Protein AF-A0A382FME5-F1 (afdb_monomer_lite)

Organism: NCBI:txid408172

Foldseek 3Di:
DWDWPDDDDAPFPPDPDPDQKTKGKDWGKTKDAPCDPVRNVGGQIKMKIKTKMKIKHDDVQKIKIKMKMKIKMFSDDVVVCVVDCVVVQPDWDDDDPDRITMGIDMWIKMWGDDPVDIDMDTDD

Structure (mmCIF, N/CA/C/O backbone):
data_AF-A0A382FME5-F1
#
_entry.id   AF-A0A382FME5-F1
#
loop_
_atom_site.group_PDB
_atom_site.id
_atom_site.type_symbol
_atom_site.label_atom_id
_atom_site.label_alt_id
_atom_site.label_comp_id
_atom_site.label_asym_id
_atom_site.label_entity_id
_atom_site.label_seq_id
_atom_site.pdbx_PDB_ins_code
_atom_site.Cartn_x
_atom_site.Cartn_y
_atom_site.Cartn_z
_atom_site.occupancy
_atom_site.B_iso_or_equiv
_atom_site.auth_seq_id
_atom_site.auth_comp_id
_atom_site.auth_asym_id
_atom_site.auth_atom_id
_atom_site.pdbx_PDB_model_num
ATOM 1 N N . MET A 1 1 ? 22.062 7.284 -3.266 1.00 33.41 1 MET A N 1
ATOM 2 C CA . MET A 1 1 ? 21.494 8.269 -2.316 1.00 33.41 1 MET A CA 1
ATOM 3 C C . MET A 1 1 ? 20.003 8.369 -2.601 1.00 33.41 1 MET A C 1
ATOM 5 O O . MET A 1 1 ? 19.661 8.563 -3.757 1.00 33.41 1 MET A O 1
ATOM 9 N N . LYS A 1 2 ? 19.131 8.146 -1.608 1.00 28.98 2 LYS A N 1
ATOM 10 C CA . LYS A 1 2 ? 17.671 8.273 -1.760 1.00 28.98 2 LYS A CA 1
ATOM 11 C C . LYS A 1 2 ? 17.279 9.726 -1.483 1.00 28.98 2 LYS A C 1
ATOM 13 O O . LYS A 1 2 ? 17.629 10.241 -0.425 1.00 28.98 2 LYS A O 1
ATOM 18 N N . TYR A 1 3 ? 16.577 10.366 -2.410 1.00 34.50 3 TYR A N 1
ATOM 19 C CA . TYR A 1 3 ? 15.964 11.675 -2.192 1.00 34.50 3 TYR A CA 1
ATOM 20 C C . TYR A 1 3 ? 14.454 11.472 -2.161 1.00 34.50 3 TYR A C 1
ATOM 22 O O . TYR A 1 3 ? 13.842 11.231 -3.194 1.00 34.50 3 TYR A O 1
ATOM 30 N N . THR A 1 4 ? 13.862 11.520 -0.971 1.00 34.97 4 THR A N 1
ATOM 31 C CA . THR A 1 4 ? 12.411 11.404 -0.803 1.00 34.97 4 THR A CA 1
ATOM 32 C C . THR A 1 4 ? 11.836 12.809 -0.679 1.00 34.97 4 THR A C 1
ATOM 34 O O . THR A 1 4 ? 11.965 13.445 0.366 1.00 34.97 4 THR A O 1
ATOM 37 N N . LEU A 1 5 ? 11.224 13.316 -1.750 1.00 36.62 5 LEU A N 1
ATOM 38 C CA . LEU A 1 5 ? 10.423 14.536 -1.689 1.00 36.62 5 LEU A CA 1
ATOM 39 C C . LEU A 1 5 ? 9.017 14.154 -1.210 1.00 36.62 5 LEU A C 1
ATOM 41 O O . LEU A 1 5 ? 8.202 13.663 -1.985 1.00 36.62 5 LEU A O 1
ATOM 45 N N . CYS A 1 6 ? 8.748 14.335 0.083 1.00 34.22 6 CYS A N 1
ATOM 46 C CA . CYS A 1 6 ? 7.451 14.022 0.681 1.00 34.22 6 CYS A CA 1
ATOM 47 C C . CYS A 1 6 ? 6.584 15.289 0.706 1.00 34.22 6 CYS A C 1
ATOM 49 O O . CYS A 1 6 ? 6.760 16.148 1.571 1.00 34.22 6 CYS A O 1
ATOM 51 N N . LEU A 1 7 ? 5.673 15.435 -0.260 1.00 34.97 7 LEU A N 1
ATOM 52 C CA . LEU A 1 7 ? 4.689 16.519 -0.273 1.00 34.97 7 LEU A CA 1
ATOM 53 C C . LEU A 1 7 ? 3.386 16.019 0.374 1.00 34.97 7 LEU A C 1
ATOM 55 O O . LEU A 1 7 ? 2.506 15.485 -0.297 1.00 34.97 7 LEU A O 1
ATOM 59 N N . LEU A 1 8 ? 3.269 16.162 1.696 1.00 38.66 8 LEU A N 1
ATOM 60 C CA . LEU A 1 8 ? 2.042 15.843 2.434 1.00 38.66 8 LEU A CA 1
ATOM 61 C C . LEU A 1 8 ? 1.031 16.981 2.253 1.00 38.66 8 LEU A C 1
ATOM 63 O O . LEU A 1 8 ? 0.979 17.912 3.052 1.00 38.66 8 LEU A O 1
ATOM 67 N N . THR A 1 9 ? 0.233 16.920 1.189 1.00 41.81 9 THR A N 1
ATOM 68 C CA . THR A 1 9 ? -0.962 17.764 1.061 1.00 41.81 9 THR A CA 1
ATOM 69 C C . THR A 1 9 ? -2.185 16.906 1.361 1.00 41.81 9 THR A C 1
ATOM 71 O O . THR A 1 9 ? -2.507 15.978 0.623 1.00 41.81 9 THR A O 1
ATOM 74 N N . SER A 1 10 ? -2.855 17.174 2.482 1.00 45.12 10 SER A N 1
ATOM 75 C CA . SER A 1 10 ? -4.177 16.613 2.755 1.00 45.12 10 SER A CA 1
ATOM 76 C C . SER A 1 10 ? -5.183 17.322 1.849 1.00 45.12 10 SER A C 1
ATOM 78 O O . SER A 1 10 ? -5.751 18.349 2.218 1.00 45.12 10 SER A O 1
ATOM 80 N N . LEU A 1 11 ? -5.351 16.822 0.624 1.00 46.00 11 LEU A N 1
ATOM 81 C CA . LEU A 1 11 ? -6.442 17.256 -0.237 1.00 46.00 11 LEU A CA 1
ATOM 82 C C . LEU A 1 11 ? -7.707 16.529 0.231 1.00 46.00 11 LEU A C 1
ATOM 84 O O . LEU A 1 11 ? -7.967 15.393 -0.164 1.00 46.00 11 LEU A O 1
ATOM 88 N N . GLU A 1 12 ? -8.464 17.163 1.123 1.00 51.62 12 GLU A N 1
ATOM 89 C CA . GLU A 1 12 ? -9.803 16.691 1.460 1.00 51.62 12 GLU A CA 1
ATOM 90 C C . GLU A 1 12 ? -10.710 16.954 0.257 1.00 51.62 12 GLU A C 1
ATOM 92 O O . GLU A 1 12 ? -11.068 18.092 -0.052 1.00 51.62 12 GLU A O 1
ATOM 97 N N . ILE A 1 13 ? -11.046 15.893 -0.476 1.00 54.44 13 ILE A N 1
ATOM 98 C CA . ILE A 1 13 ? -12.070 15.964 -1.515 1.00 54.44 13 ILE A CA 1
ATOM 99 C 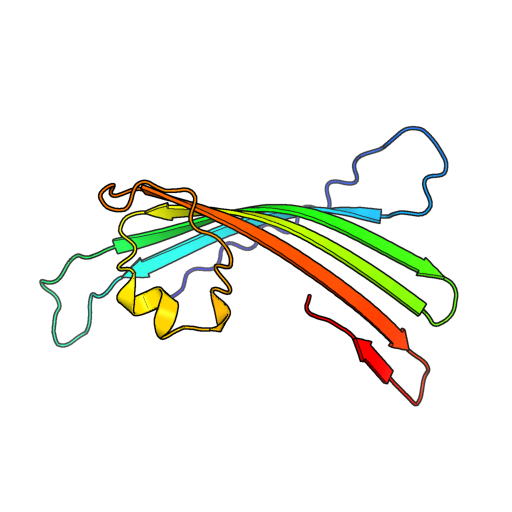C . ILE A 1 13 ? -13.400 16.164 -0.782 1.00 54.44 13 ILE A C 1
ATOM 101 O O . ILE A 1 13 ? -13.920 15.223 -0.183 1.00 54.44 13 ILE A O 1
ATOM 105 N N . LEU A 1 14 ? -13.941 17.389 -0.816 1.00 47.28 14 LEU A N 1
ATOM 106 C CA . LEU A 1 14 ? -15.308 17.684 -0.379 1.00 47.28 14 LEU A CA 1
ATOM 107 C C . LEU A 1 14 ? -16.286 16.943 -1.306 1.00 47.28 14 LEU A C 1
ATOM 109 O O . LEU A 1 14 ? -16.762 17.474 -2.309 1.00 47.28 14 LEU A O 1
ATOM 113 N N . ALA A 1 15 ? -16.561 15.682 -0.998 1.00 52.19 15 ALA A N 1
ATOM 114 C CA . ALA A 1 15 ? -17.663 14.952 -1.592 1.00 52.19 15 ALA A CA 1
ATOM 115 C C . ALA A 1 15 ? -18.945 15.364 -0.851 1.00 52.19 15 ALA A C 1
ATOM 117 O O . ALA A 1 15 ? -19.024 15.272 0.370 1.00 52.19 15 ALA A O 1
ATOM 118 N N . GLY A 1 16 ? -19.927 15.901 -1.580 1.00 46.06 16 GLY A N 1
ATOM 119 C CA . GLY A 1 16 ? -21.178 16.389 -1.000 1.00 46.06 16 GLY A CA 1
ATOM 120 C C . GLY A 1 16 ? -21.971 15.273 -0.313 1.00 46.06 16 GLY A C 1
ATOM 121 O O . GLY A 1 16 ? -22.420 14.341 -0.975 1.00 46.06 16 GLY A O 1
ATOM 122 N N . GLY A 1 17 ? -22.156 15.400 1.004 1.00 55.03 17 GLY A N 1
ATOM 123 C CA . GLY A 1 17 ? -22.924 14.493 1.865 1.00 55.03 17 GLY A CA 1
ATOM 124 C C . GLY A 1 17 ? -22.121 14.029 3.086 1.00 55.03 17 GLY A C 1
ATOM 125 O O . GLY A 1 17 ? -20.895 14.012 3.040 1.00 55.03 17 GLY A O 1
ATOM 126 N N . ASP A 1 18 ? -22.802 13.636 4.171 1.00 58.47 18 ASP A N 1
ATOM 127 C CA . ASP A 1 18 ? -22.187 12.954 5.325 1.00 58.47 18 ASP A CA 1
ATOM 128 C C . ASP A 1 18 ? -21.677 11.571 4.888 1.00 58.47 18 ASP A C 1
ATOM 130 O O . ASP A 1 18 ? -22.323 10.538 5.080 1.00 58.47 18 ASP A O 1
ATOM 134 N N . ILE A 1 19 ? -20.527 11.543 4.223 1.00 63.38 19 ILE A N 1
ATOM 135 C CA . ILE A 1 19 ? -19.871 10.310 3.817 1.00 63.38 19 ILE A CA 1
ATOM 136 C C . ILE A 1 19 ? -18.980 9.883 4.989 1.00 63.38 19 ILE A C 1
ATOM 138 O O . ILE A 1 19 ? -18.020 10.580 5.311 1.00 63.38 19 ILE A O 1
ATOM 142 N N . PRO A 1 20 ? -19.238 8.729 5.634 1.00 77.00 20 PRO A N 1
ATOM 143 C CA . PRO A 1 20 ? -18.494 8.280 6.813 1.00 77.00 20 PRO A CA 1
ATOM 144 C C . PRO A 1 20 ? -17.108 7.702 6.456 1.00 77.00 20 PRO A C 1
ATOM 146 O O . PRO A 1 20 ? -16.624 6.792 7.130 1.00 77.00 20 PRO A O 1
ATOM 149 N N . LEU A 1 21 ? -16.505 8.167 5.357 1.00 83.62 21 LEU A N 1
ATOM 150 C CA . LEU A 1 21 ? -15.217 7.731 4.827 1.00 83.62 21 LEU A CA 1
ATOM 151 C C . LEU A 1 21 ? -14.321 8.945 4.603 1.00 83.62 21 LEU A C 1
ATOM 153 O O . LEU A 1 21 ? -14.701 9.894 3.922 1.00 83.62 21 LEU A O 1
ATOM 157 N N . THR A 1 22 ? -13.100 8.871 5.118 1.00 88.69 22 THR A N 1
ATOM 158 C CA . THR A 1 22 ? -12.045 9.838 4.823 1.00 88.69 22 THR A CA 1
ATOM 159 C C . THR A 1 22 ? -11.242 9.332 3.636 1.00 88.69 22 THR A C 1
ATOM 161 O O . THR A 1 22 ? -10.580 8.295 3.739 1.00 88.69 22 THR A O 1
ATOM 164 N N . PHE A 1 23 ? -11.292 10.061 2.523 1.00 89.06 23 PHE A N 1
ATOM 165 C CA . PHE A 1 23 ? -10.457 9.808 1.352 1.00 89.06 23 PHE A CA 1
ATOM 166 C C . PHE A 1 23 ? -9.150 10.587 1.450 1.00 89.06 23 PHE A C 1
ATOM 168 O O . PHE A 1 23 ? -9.134 11.722 1.921 1.00 89.06 23 PHE A O 1
ATOM 175 N N . PHE A 1 24 ? -8.060 9.992 0.982 1.00 87.88 24 PHE A N 1
ATOM 176 C CA . PHE A 1 24 ? -6.760 10.647 0.934 1.00 87.88 24 PHE A CA 1
ATOM 177 C C . PHE A 1 24 ? -6.019 10.234 -0.343 1.00 87.88 24 PHE A C 1
ATOM 179 O O . PHE A 1 24 ? -5.911 9.038 -0.635 1.00 87.88 24 PHE A O 1
ATOM 186 N N . PRO A 1 25 ? -5.532 11.196 -1.143 1.00 89.81 25 PRO A N 1
ATOM 187 C CA . PRO A 1 25 ? -4.744 10.874 -2.319 1.00 89.81 25 PRO A CA 1
ATOM 188 C C . PRO A 1 25 ? -3.331 10.436 -1.916 1.00 89.81 25 PRO A C 1
ATOM 190 O O . PRO A 1 25 ? -2.816 10.827 -0.867 1.00 89.81 25 PRO A O 1
ATOM 193 N N . GLN A 1 26 ? -2.681 9.659 -2.778 1.00 85.88 26 GLN A N 1
ATOM 194 C CA . GLN A 1 26 ? -1.285 9.273 -2.618 1.00 85.88 26 GLN A CA 1
ATOM 195 C C . GLN A 1 26 ? -0.521 9.507 -3.915 1.00 85.88 26 GLN A C 1
ATOM 197 O O . GLN A 1 26 ? -0.946 9.081 -4.985 1.00 85.88 26 GLN A O 1
ATOM 202 N N . PHE A 1 27 ? 0.638 10.145 -3.795 1.00 89.56 27 PHE A N 1
ATOM 203 C CA . PHE A 1 27 ? 1.568 10.346 -4.895 1.00 89.56 27 PHE A CA 1
ATOM 204 C C . PHE A 1 27 ? 2.981 10.047 -4.401 1.00 89.56 27 PHE A C 1
ATOM 206 O O . PHE A 1 27 ? 3.358 10.498 -3.317 1.00 89.56 27 PHE A O 1
ATOM 213 N N . SER A 1 28 ? 3.767 9.307 -5.174 1.00 85.38 28 SER A N 1
ATOM 214 C CA . SER A 1 28 ? 5.194 9.125 -4.897 1.00 85.38 28 SER A CA 1
ATOM 215 C C . SER A 1 28 ? 5.997 9.032 -6.185 1.00 85.38 28 SER A C 1
ATOM 217 O O . SER A 1 28 ? 5.477 8.651 -7.232 1.00 85.38 28 SER A O 1
ATOM 219 N N . ALA A 1 29 ? 7.273 9.397 -6.098 1.00 84.31 29 ALA A N 1
ATOM 220 C CA . ALA A 1 29 ? 8.244 9.185 -7.156 1.00 84.31 29 ALA A CA 1
ATOM 221 C C . ALA A 1 29 ? 9.560 8.725 -6.526 1.00 84.31 29 ALA A C 1
ATOM 223 O O . ALA A 1 29 ? 10.148 9.447 -5.718 1.00 84.31 29 ALA A O 1
ATOM 224 N N . ASP A 1 30 ? 10.005 7.532 -6.895 1.00 79.50 30 ASP A N 1
ATOM 225 C CA . ASP A 1 30 ? 11.230 6.913 -6.411 1.00 79.50 30 ASP A CA 1
ATOM 226 C C . ASP A 1 30 ? 12.214 6.750 -7.565 1.00 79.50 30 ASP A C 1
ATOM 228 O O . ASP A 1 30 ? 11.848 6.337 -8.663 1.00 79.50 30 ASP A O 1
ATOM 232 N N . TYR A 1 31 ? 13.483 7.051 -7.307 1.00 75.19 31 TYR A N 1
ATOM 233 C CA . TYR A 1 31 ? 14.554 6.952 -8.293 1.00 75.19 31 TYR A CA 1
ATOM 234 C C . TYR A 1 31 ? 15.662 6.054 -7.756 1.00 75.19 31 TYR A C 1
ATOM 236 O O . TYR A 1 31 ? 16.149 6.227 -6.635 1.00 75.19 31 TYR A O 1
ATOM 244 N N . PHE A 1 32 ? 16.085 5.110 -8.583 1.00 73.06 32 PHE A N 1
ATOM 245 C CA . PHE A 1 32 ? 17.101 4.118 -8.286 1.00 73.06 32 PHE A CA 1
ATOM 246 C C . PHE A 1 32 ? 18.205 4.224 -9.330 1.00 73.06 32 PHE A C 1
ATOM 248 O O . PHE A 1 32 ? 17.944 4.372 -10.518 1.00 73.06 32 PHE A O 1
ATOM 255 N N . SER A 1 33 ? 19.453 4.132 -8.887 1.00 67.25 33 SER A N 1
ATOM 256 C CA . SER A 1 33 ? 20.609 4.059 -9.773 1.00 67.25 33 SER A CA 1
ATOM 257 C C . SER A 1 33 ? 21.451 2.858 -9.376 1.00 67.25 33 SER A C 1
ATOM 259 O O . SER A 1 33 ? 21.617 2.592 -8.183 1.00 67.25 33 SER A O 1
ATOM 261 N N . ASN A 1 34 ? 21.971 2.139 -10.368 1.00 60.09 34 ASN A N 1
ATOM 262 C CA . ASN A 1 34 ? 22.930 1.055 -10.157 1.00 60.09 34 ASN A CA 1
ATOM 263 C C . ASN A 1 34 ? 24.387 1.547 -10.065 1.00 60.09 34 ASN A C 1
ATOM 265 O O . ASN A 1 34 ? 25.288 0.733 -9.863 1.00 60.09 34 ASN A O 1
ATOM 269 N N . GLY A 1 35 ? 24.619 2.862 -10.157 1.00 52.06 35 GLY A N 1
ATOM 270 C CA . GLY A 1 35 ? 25.935 3.454 -9.962 1.00 52.06 35 GLY A CA 1
ATOM 271 C C . GLY A 1 35 ? 26.465 3.126 -8.566 1.00 52.06 35 GLY A C 1
ATOM 272 O O . GLY A 1 35 ? 25.889 3.525 -7.552 1.00 52.06 35 GLY A O 1
ATOM 273 N N . SER A 1 36 ? 27.572 2.390 -8.507 1.00 50.84 36 SER A N 1
ATOM 274 C CA . SER A 1 36 ? 28.268 2.066 -7.257 1.00 50.84 36 SER A CA 1
ATOM 275 C C . SER A 1 36 ? 29.666 2.676 -7.254 1.00 50.84 36 SER A C 1
ATOM 277 O O . SER A 1 36 ? 30.210 2.988 -8.311 1.00 50.84 36 SER A O 1
ATOM 279 N N . ILE A 1 37 ? 30.294 2.792 -6.078 1.00 53.97 37 ILE A N 1
ATOM 280 C CA . ILE A 1 37 ? 31.690 3.263 -5.967 1.00 53.97 37 ILE A CA 1
ATOM 281 C C . ILE A 1 37 ? 32.674 2.406 -6.785 1.00 53.97 37 ILE A C 1
ATOM 283 O O . ILE A 1 37 ? 33.741 2.882 -7.158 1.00 53.97 37 ILE A O 1
ATOM 287 N N . HIS A 1 38 ? 32.303 1.158 -7.086 1.00 51.19 38 HIS A N 1
ATOM 288 C CA . HIS A 1 38 ? 33.096 0.216 -7.873 1.00 51.19 38 HIS A CA 1
ATOM 289 C C . HIS A 1 38 ? 32.675 0.150 -9.351 1.00 51.19 38 HIS A C 1
ATOM 291 O O . HIS A 1 38 ? 33.415 -0.396 -10.161 1.00 51.19 38 HIS A O 1
ATOM 297 N N . HIS A 1 39 ? 31.532 0.740 -9.713 1.00 51.97 39 HIS A N 1
ATOM 298 C CA . HIS A 1 39 ? 30.956 0.717 -11.061 1.00 51.97 39 HIS A CA 1
ATOM 299 C C . HIS A 1 39 ? 30.394 2.106 -11.404 1.00 51.97 39 HIS A C 1
ATOM 301 O O . HIS A 1 39 ? 29.195 2.293 -11.589 1.00 51.97 39 HIS A O 1
ATOM 307 N N . PHE A 1 40 ? 31.273 3.112 -11.426 1.00 54.12 40 PHE A N 1
ATOM 308 C CA . PHE A 1 40 ? 30.908 4.519 -11.653 1.00 54.12 40 PHE A CA 1
ATOM 309 C C . PHE A 1 40 ? 30.539 4.835 -13.114 1.00 54.12 40 PHE A C 1
ATOM 311 O O . PHE A 1 40 ? 29.984 5.897 -13.393 1.00 54.12 40 PHE A O 1
ATOM 318 N N . ASN A 1 41 ? 30.868 3.933 -14.044 1.00 52.47 41 ASN A N 1
ATOM 319 C CA . ASN A 1 41 ? 30.536 4.057 -15.464 1.00 52.47 41 ASN A CA 1
ATOM 320 C C . ASN A 1 41 ? 29.181 3.431 -15.825 1.00 52.47 41 ASN A C 1
ATOM 322 O O . ASN A 1 41 ? 28.664 3.725 -16.903 1.00 52.47 41 ASN A O 1
ATOM 326 N N . ASP A 1 42 ? 28.600 2.620 -14.938 1.00 52.19 42 ASP A N 1
ATOM 327 C CA . ASP A 1 42 ? 27.272 2.053 -15.146 1.00 52.19 42 ASP A CA 1
ATOM 328 C C . ASP A 1 42 ? 26.224 3.119 -14.807 1.00 52.19 42 ASP A C 1
ATOM 330 O O . ASP A 1 42 ? 26.180 3.654 -13.697 1.00 52.19 42 ASP A O 1
ATOM 334 N N . LYS A 1 43 ? 25.409 3.476 -15.804 1.00 56.59 43 LYS A N 1
ATOM 335 C CA . LYS A 1 43 ? 24.425 4.570 -15.739 1.00 56.59 43 LYS A CA 1
ATOM 336 C C . LYS A 1 43 ? 22.991 4.069 -15.907 1.00 56.59 43 LYS A C 1
ATOM 338 O O . LYS A 1 43 ? 22.205 4.692 -16.609 1.00 56.59 43 LYS A O 1
ATOM 343 N N . GLY A 1 44 ? 22.653 2.937 -15.298 1.00 60.50 44 GLY A N 1
ATOM 344 C CA . GLY A 1 44 ? 21.262 2.494 -15.242 1.00 60.50 44 GLY A CA 1
ATOM 345 C C . GLY A 1 44 ? 20.490 3.341 -14.233 1.00 60.50 44 GLY A C 1
ATOM 346 O O . GLY A 1 44 ? 20.912 3.455 -13.073 1.00 60.50 44 GLY A O 1
ATOM 347 N N . GLN A 1 45 ? 19.373 3.931 -14.658 1.00 68.50 45 GLN A N 1
ATOM 348 C CA . GLN A 1 45 ? 18.466 4.672 -13.787 1.00 68.50 45 GLN A CA 1
ATOM 349 C C . GLN A 1 45 ? 17.063 4.087 -13.906 1.00 68.50 45 GLN A C 1
ATOM 351 O O . GLN A 1 45 ? 16.395 4.293 -14.904 1.00 68.50 45 GLN A O 1
ATOM 356 N N . ALA A 1 46 ? 16.590 3.417 -12.859 1.00 74.06 46 ALA A N 1
ATOM 357 C CA . ALA A 1 46 ? 15.197 3.000 -12.785 1.00 74.06 46 ALA A CA 1
ATOM 358 C C . ALA A 1 46 ? 14.389 4.036 -12.001 1.00 74.06 46 ALA A C 1
ATOM 360 O O . ALA A 1 46 ? 14.874 4.595 -11.013 1.00 74.06 46 ALA A O 1
ATOM 361 N N . SER A 1 47 ? 13.141 4.270 -12.388 1.00 78.00 47 SER A N 1
ATOM 362 C CA . SER A 1 47 ? 12.236 5.115 -11.606 1.00 78.00 47 SER A CA 1
ATOM 363 C C . SER A 1 47 ? 10.867 4.487 -11.455 1.00 78.00 47 SER A C 1
ATOM 365 O O . SER A 1 47 ? 10.385 3.817 -12.364 1.00 78.00 47 SER A O 1
ATOM 367 N N . LEU A 1 48 ? 10.229 4.747 -10.321 1.00 83.19 48 LEU A N 1
ATOM 368 C CA . LEU A 1 48 ? 8.842 4.406 -10.050 1.00 83.19 48 LEU A CA 1
ATOM 369 C C . LEU A 1 48 ? 8.076 5.700 -9.812 1.00 83.19 48 LEU A C 1
ATOM 371 O O . LEU A 1 48 ? 8.533 6.548 -9.053 1.00 83.19 48 LEU A O 1
ATOM 375 N N . ALA A 1 49 ? 6.906 5.844 -10.414 1.00 86.94 49 ALA A N 1
ATOM 376 C CA . ALA A 1 49 ? 5.963 6.897 -10.070 1.00 86.94 49 ALA A CA 1
ATOM 377 C C . ALA A 1 49 ? 4.625 6.253 -9.730 1.00 86.94 49 ALA A C 1
ATOM 379 O O . ALA A 1 49 ? 4.125 5.430 -10.491 1.00 86.94 49 ALA A O 1
ATOM 380 N N . THR A 1 50 ? 4.061 6.606 -8.580 1.00 87.12 50 THR A N 1
ATOM 381 C CA . THR A 1 50 ? 2.812 6.034 -8.080 1.00 87.12 50 THR A CA 1
ATOM 382 C C . THR A 1 50 ? 1.771 7.122 -7.914 1.00 87.12 50 THR A C 1
ATOM 384 O O . THR A 1 50 ? 2.047 8.170 -7.330 1.00 87.12 50 THR A O 1
ATOM 387 N N . ILE A 1 51 ? 0.561 6.838 -8.381 1.00 91.12 51 ILE A N 1
ATOM 388 C CA . ILE A 1 51 ? -0.655 7.582 -8.071 1.00 91.12 51 ILE A CA 1
ATOM 389 C C . ILE A 1 51 ? -1.649 6.630 -7.415 1.00 91.12 51 ILE A C 1
ATOM 391 O O . ILE A 1 51 ? -1.816 5.494 -7.849 1.00 91.12 51 ILE A O 1
ATOM 395 N N . GLY A 1 52 ? -2.319 7.077 -6.364 1.00 91.19 52 GLY A N 1
ATOM 396 C CA . GLY A 1 52 ? -3.267 6.248 -5.644 1.00 91.19 52 GLY A CA 1
ATOM 397 C C . GLY A 1 52 ? -4.332 7.042 -4.916 1.00 91.19 52 GLY A C 1
ATOM 398 O O . GLY A 1 52 ? -4.237 8.258 -4.732 1.00 91.19 52 GLY A O 1
ATOM 399 N N . LEU A 1 53 ? -5.356 6.314 -4.492 1.00 92.56 53 LEU A N 1
ATOM 400 C CA . LEU A 1 53 ? -6.435 6.819 -3.663 1.00 92.56 53 LEU A CA 1
ATOM 401 C C . LEU A 1 53 ? -6.677 5.829 -2.533 1.00 92.56 53 LEU A C 1
ATOM 403 O O . LEU A 1 53 ? -6.955 4.648 -2.763 1.00 92.56 53 LEU A O 1
ATOM 407 N N . GLY A 1 54 ? -6.578 6.328 -1.309 1.00 92.19 54 GLY A N 1
ATOM 408 C CA . GLY A 1 54 ? -6.963 5.591 -0.126 1.00 92.19 54 GLY A CA 1
ATOM 409 C C . GLY A 1 54 ? -8.275 6.089 0.455 1.00 92.19 54 GLY A C 1
ATOM 410 O O . GLY A 1 54 ? -8.691 7.232 0.251 1.00 92.19 54 GLY A O 1
ATOM 411 N N . ALA A 1 55 ? -8.927 5.198 1.187 1.00 92.69 55 ALA A N 1
ATOM 412 C CA . ALA A 1 55 ? -10.125 5.480 1.953 1.00 92.69 55 ALA A CA 1
ATOM 413 C C . ALA A 1 55 ? -10.001 4.825 3.326 1.00 92.69 55 ALA A C 1
ATOM 415 O O . ALA A 1 55 ? -9.540 3.688 3.446 1.00 92.69 55 ALA A O 1
ATOM 416 N N . SER A 1 56 ? -10.435 5.523 4.369 1.00 92.69 56 SER A N 1
ATOM 417 C CA . SER A 1 56 ? -10.469 4.980 5.723 1.00 92.69 56 SER A CA 1
ATOM 418 C C . SER A 1 56 ? -11.788 5.269 6.420 1.00 92.69 56 SER A C 1
ATOM 420 O O . SER A 1 56 ? -12.414 6.307 6.208 1.00 92.69 56 SER A O 1
ATOM 422 N N . LYS A 1 57 ? -12.198 4.334 7.274 1.00 91.94 57 LYS A N 1
ATOM 423 C CA . LYS A 1 57 ? -13.298 4.494 8.222 1.00 91.94 57 LYS A CA 1
ATOM 424 C C . LYS A 1 57 ? -12.840 4.040 9.592 1.00 91.94 57 LYS A C 1
ATOM 426 O O . LYS A 1 57 ? -12.184 3.005 9.716 1.00 91.94 57 LYS A O 1
ATOM 431 N N . LYS A 1 58 ? -13.256 4.763 10.625 1.00 90.44 58 LYS A N 1
ATOM 432 C CA . LYS A 1 58 ? -13.101 4.344 12.014 1.00 90.44 58 LYS A CA 1
ATOM 433 C C . LYS A 1 58 ? -14.463 4.295 12.687 1.00 90.44 58 LYS A C 1
ATOM 435 O O . LYS A 1 58 ? -15.217 5.254 12.602 1.00 90.44 58 LYS A O 1
ATOM 440 N N . GLU A 1 59 ? -14.741 3.188 13.361 1.00 90.06 59 GLU A N 1
ATOM 441 C CA . GLU A 1 59 ? -15.961 2.978 14.135 1.00 90.06 59 GLU A CA 1
ATOM 442 C C . GLU A 1 59 ? -15.579 2.353 15.480 1.00 90.06 59 GLU A C 1
ATOM 444 O O . GLU A 1 59 ? -15.117 1.210 15.555 1.00 90.06 59 GLU A O 1
ATOM 449 N N . GLY A 1 60 ? -15.706 3.133 16.555 1.00 91.75 60 GLY A N 1
ATOM 450 C CA . GLY A 1 60 ? -15.257 2.731 17.887 1.00 91.75 60 GLY A CA 1
ATOM 451 C C . GLY A 1 60 ? -13.784 2.297 17.913 1.00 91.75 60 GLY A C 1
ATOM 452 O O . GLY A 1 60 ? -12.874 3.088 17.650 1.00 91.75 60 GLY A O 1
ATOM 453 N N . LEU A 1 61 ? -13.558 1.030 18.268 1.00 95.06 61 LEU A N 1
ATOM 454 C CA . LEU A 1 61 ? -12.229 0.418 18.393 1.00 95.06 61 LEU A CA 1
ATOM 455 C C . LEU A 1 61 ? -11.708 -0.171 17.074 1.00 95.06 61 LEU A C 1
ATOM 457 O O . LEU A 1 61 ? -10.556 -0.598 17.025 1.00 95.06 61 LEU A O 1
ATOM 461 N N . PHE A 1 62 ? -12.528 -0.195 16.020 1.00 93.81 62 PHE A N 1
ATOM 462 C CA . PHE A 1 62 ? -12.162 -0.722 14.710 1.00 93.81 62 PHE A CA 1
ATOM 463 C C . PHE A 1 62 ? -11.828 0.397 13.726 1.00 93.81 62 PHE A C 1
ATOM 465 O O . PHE A 1 62 ? -12.477 1.443 13.691 1.00 93.81 62 PHE A O 1
ATOM 472 N N . SER A 1 63 ? -10.848 0.145 12.867 1.00 93.62 63 SER A N 1
ATOM 473 C CA . SER A 1 63 ? -10.567 0.949 11.682 1.00 93.62 63 SER A CA 1
ATOM 474 C C . SER A 1 63 ? -10.371 0.056 10.467 1.00 93.62 63 SER A C 1
ATOM 476 O O . SER A 1 63 ? -9.684 -0.962 10.555 1.00 93.62 63 SER A O 1
ATOM 478 N N . ILE A 1 64 ? -10.934 0.462 9.336 1.00 93.69 64 ILE A N 1
ATOM 479 C CA . ILE A 1 64 ? -10.733 -0.170 8.034 1.00 93.69 64 ILE A CA 1
ATOM 480 C C . ILE A 1 64 ? -10.081 0.867 7.132 1.00 93.69 64 ILE A C 1
ATOM 482 O O . ILE A 1 64 ? -10.591 1.980 7.013 1.00 93.69 64 ILE A O 1
ATOM 486 N N . THR A 1 65 ? -8.986 0.489 6.486 1.00 94.00 65 THR A N 1
ATOM 487 C CA . THR A 1 65 ? -8.280 1.327 5.523 1.00 94.00 65 THR A CA 1
ATOM 488 C C . THR A 1 65 ? -8.028 0.532 4.254 1.00 94.00 65 THR A C 1
ATOM 490 O O . THR A 1 65 ? -7.447 -0.550 4.308 1.00 94.00 65 THR A O 1
ATOM 493 N N . GLY A 1 66 ? -8.468 1.067 3.122 1.00 93.06 66 GLY A N 1
ATOM 494 C CA . GLY A 1 66 ? -8.177 0.549 1.791 1.00 93.06 66 GLY A CA 1
ATOM 495 C C . GLY A 1 66 ? -7.313 1.532 1.012 1.00 93.06 66 GLY A C 1
ATOM 496 O O . GLY A 1 66 ? -7.412 2.741 1.218 1.00 93.06 66 GLY A O 1
ATOM 497 N N . LEU A 1 67 ? -6.477 1.017 0.120 1.00 91.56 67 LEU A N 1
ATOM 498 C CA . LEU A 1 67 ? -5.618 1.809 -0.748 1.00 91.56 67 LEU A CA 1
ATOM 499 C C . LEU A 1 67 ? -5.507 1.143 -2.118 1.00 91.56 67 LEU A C 1
ATOM 501 O O . LEU A 1 67 ? -5.126 -0.020 -2.200 1.00 91.56 67 LEU A O 1
ATOM 505 N N . PHE A 1 68 ? -5.820 1.891 -3.172 1.00 90.94 68 PHE A N 1
ATOM 506 C CA . PHE A 1 68 ? -5.607 1.489 -4.560 1.00 90.94 68 PHE A CA 1
ATOM 507 C C . PHE A 1 68 ? -4.514 2.346 -5.179 1.00 90.94 68 PHE A C 1
ATOM 509 O O . PHE A 1 68 ? -4.540 3.570 -5.031 1.00 90.94 68 PHE A O 1
ATOM 516 N N . GLN A 1 69 ? -3.570 1.714 -5.872 1.00 89.38 69 GLN A N 1
ATOM 517 C CA . GLN A 1 69 ? -2.425 2.389 -6.469 1.00 89.38 69 GLN A CA 1
ATOM 518 C C . GLN A 1 69 ? -2.174 1.910 -7.897 1.00 89.38 69 GLN A C 1
ATOM 520 O O . GLN A 1 69 ? -2.350 0.737 -8.229 1.00 89.38 69 GLN A O 1
ATOM 525 N N . PHE A 1 70 ? -1.707 2.847 -8.713 1.00 87.12 70 PHE A N 1
ATOM 526 C CA . PHE A 1 70 ? -1.159 2.630 -10.038 1.00 87.12 70 PHE A CA 1
ATOM 527 C C . PHE A 1 70 ? 0.286 3.110 -10.025 1.00 87.12 70 PHE A C 1
ATOM 529 O O . PHE A 1 70 ? 0.544 4.287 -9.762 1.00 87.12 70 PHE A O 1
ATOM 536 N N . THR A 1 71 ? 1.218 2.212 -10.317 1.00 86.19 71 THR A N 1
ATOM 537 C CA . THR A 1 71 ? 2.649 2.510 -10.347 1.00 86.19 71 THR A CA 1
ATOM 538 C C . THR A 1 71 ? 3.176 2.321 -11.760 1.00 86.19 71 THR A C 1
ATOM 540 O O . THR A 1 71 ? 3.126 1.217 -12.297 1.00 86.19 71 THR A O 1
ATOM 543 N N . SER A 1 72 ? 3.703 3.382 -12.362 1.00 85.88 72 SER A N 1
ATOM 544 C CA . SER A 1 72 ? 4.516 3.285 -13.573 1.00 85.88 72 SER A CA 1
ATOM 545 C C . SER A 1 72 ? 5.973 3.056 -13.192 1.00 85.88 72 SER A C 1
ATOM 547 O O . SER A 1 72 ? 6.494 3.743 -12.312 1.00 85.88 72 SER A O 1
ATOM 549 N N . ALA A 1 73 ? 6.639 2.145 -13.883 1.00 80.75 73 ALA A N 1
ATOM 550 C CA . ALA A 1 73 ? 8.055 1.868 -13.744 1.00 80.75 73 ALA A CA 1
ATOM 551 C C . ALA A 1 73 ? 8.783 2.129 -15.060 1.00 80.75 73 ALA A C 1
ATOM 553 O O . ALA A 1 73 ? 8.337 1.651 -16.098 1.00 80.75 73 ALA A O 1
ATOM 554 N N . HIS A 1 74 ? 9.909 2.833 -14.989 1.00 81.12 74 HIS A N 1
ATOM 555 C CA . HIS A 1 74 ? 10.808 3.099 -16.108 1.00 81.12 74 HIS A CA 1
ATOM 556 C C . HIS A 1 74 ? 12.151 2.402 -15.869 1.00 81.12 74 HIS A C 1
ATOM 558 O O . HIS A 1 74 ? 12.664 2.444 -14.747 1.00 81.12 74 HIS A O 1
ATOM 564 N N . GLU A 1 75 ? 12.697 1.759 -16.904 1.00 75.88 75 GLU A N 1
ATOM 565 C CA . GLU A 1 75 ? 13.990 1.052 -16.915 1.00 75.88 75 GLU A CA 1
ATOM 566 C C . GLU A 1 75 ? 14.177 0.051 -15.753 1.00 75.88 75 GLU A C 1
ATOM 568 O O . GLU A 1 75 ? 15.282 -0.193 -15.259 1.00 75.88 75 GLU A O 1
ATOM 573 N N . LEU A 1 76 ? 13.080 -0.566 -15.301 1.00 71.56 76 LEU A N 1
ATOM 574 C CA . LEU A 1 76 ? 13.092 -1.523 -14.199 1.00 71.56 76 LEU A CA 1
ATOM 575 C C . LEU A 1 76 ? 13.467 -2.928 -14.688 1.00 71.56 76 LEU A C 1
ATOM 577 O O . LEU A 1 76 ? 12.706 -3.587 -15.392 1.00 71.56 76 LEU A O 1
ATOM 581 N N . ALA A 1 77 ? 14.618 -3.437 -14.247 1.00 65.62 77 ALA A N 1
ATOM 582 C CA . ALA A 1 77 ? 14.972 -4.835 -14.472 1.00 65.62 77 ALA A CA 1
ATOM 583 C C . ALA A 1 77 ? 14.056 -5.760 -13.646 1.00 65.62 77 ALA A C 1
ATOM 585 O O . ALA A 1 77 ? 14.043 -5.696 -12.415 1.00 65.62 77 ALA A O 1
ATOM 586 N N . TYR A 1 78 ? 13.324 -6.665 -14.302 1.00 60.06 78 TYR A N 1
ATOM 587 C CA . TYR A 1 78 ? 12.344 -7.546 -13.644 1.00 60.06 78 TYR A CA 1
ATOM 588 C C . TYR A 1 78 ? 12.963 -8.431 -12.546 1.00 60.06 78 TYR A C 1
ATOM 590 O O . TYR A 1 78 ? 12.342 -8.681 -11.514 1.00 60.06 78 TYR A O 1
ATOM 598 N N . GLN A 1 79 ? 14.229 -8.830 -12.707 1.00 58.53 79 GLN A N 1
ATOM 599 C CA . GLN A 1 79 ? 14.992 -9.570 -11.691 1.00 58.53 79 GLN A CA 1
ATOM 600 C C . GLN A 1 79 ? 15.078 -8.813 -10.349 1.00 58.53 79 GLN A C 1
ATOM 602 O O . GLN A 1 79 ? 15.078 -9.440 -9.293 1.00 58.53 79 GLN A O 1
ATOM 607 N N . SER A 1 80 ? 15.061 -7.477 -10.368 1.00 56.28 80 SER A N 1
ATOM 608 C CA . SER A 1 80 ? 15.067 -6.636 -9.165 1.00 56.28 80 SER A CA 1
ATOM 609 C C . SER A 1 80 ? 13.729 -6.648 -8.416 1.00 56.28 80 SER A C 1
ATOM 611 O O . SER A 1 80 ? 13.719 -6.502 -7.196 1.00 56.28 80 SER A O 1
ATOM 613 N N . THR A 1 81 ? 12.603 -6.856 -9.112 1.00 54.81 81 THR A N 1
ATOM 614 C CA . THR A 1 81 ? 11.264 -6.932 -8.486 1.00 54.81 81 THR A CA 1
ATOM 615 C C . THR A 1 81 ? 11.050 -8.231 -7.720 1.00 54.81 81 THR A C 1
ATOM 617 O O . THR A 1 81 ? 10.447 -8.226 -6.654 1.00 54.81 81 THR A O 1
ATOM 620 N N . PHE A 1 82 ? 11.625 -9.331 -8.209 1.00 51.72 82 PHE A N 1
ATOM 621 C CA . PHE A 1 82 ? 11.591 -10.624 -7.529 1.00 51.72 82 PHE A CA 1
ATOM 622 C C . PHE A 1 82 ? 12.433 -10.632 -6.241 1.00 51.72 82 PHE A C 1
ATOM 624 O O . PHE A 1 82 ? 12.124 -11.351 -5.294 1.00 51.72 82 PHE A O 1
ATOM 631 N N . LEU A 1 83 ? 13.496 -9.822 -6.198 1.00 45.69 83 LEU A N 1
ATOM 632 C CA . LEU A 1 83 ? 14.441 -9.756 -5.080 1.00 45.69 83 LEU A CA 1
ATOM 633 C C . LEU A 1 83 ? 14.089 -8.688 -4.032 1.00 45.69 83 LEU A C 1
ATOM 635 O O . LEU A 1 83 ? 14.655 -8.716 -2.940 1.00 45.69 83 LEU A O 1
ATOM 639 N N . ASN A 1 84 ? 13.167 -7.767 -4.335 1.00 53.78 84 ASN A N 1
ATOM 640 C CA . ASN A 1 84 ? 12.678 -6.771 -3.386 1.00 53.78 84 ASN A CA 1
ATOM 641 C C . ASN A 1 84 ? 11.167 -6.940 -3.133 1.00 53.78 84 ASN A C 1
ATOM 643 O O . ASN A 1 84 ? 10.355 -6.307 -3.815 1.00 53.78 84 ASN A O 1
ATOM 647 N N . PRO A 1 85 ? 10.777 -7.758 -2.137 1.00 52.47 85 PRO A N 1
ATOM 648 C CA . PRO A 1 85 ? 9.373 -8.029 -1.834 1.00 52.47 85 PRO A CA 1
ATOM 649 C C . PRO A 1 85 ? 8.604 -6.790 -1.350 1.00 52.47 85 PRO A C 1
ATOM 651 O O . PRO A 1 85 ? 7.376 -6.799 -1.382 1.00 52.47 85 PRO A O 1
ATOM 654 N N . GLU A 1 86 ? 9.286 -5.708 -0.947 1.00 53.31 86 GLU A N 1
ATOM 655 C CA . GLU A 1 86 ? 8.622 -4.449 -0.581 1.00 53.31 86 GLU A CA 1
ATOM 656 C C . GLU A 1 86 ? 7.998 -3.731 -1.782 1.00 53.31 86 GLU A C 1
ATOM 658 O O . GLU A 1 86 ? 7.098 -2.916 -1.597 1.00 53.31 86 GLU A O 1
ATOM 663 N N . LEU A 1 87 ? 8.429 -4.039 -3.012 1.00 56.28 87 LEU A N 1
ATOM 664 C CA . LEU A 1 87 ? 7.855 -3.431 -4.214 1.00 56.28 87 LEU A CA 1
ATOM 665 C C . LEU A 1 87 ? 6.433 -3.936 -4.504 1.00 56.28 87 LEU A C 1
ATOM 667 O O . LEU A 1 87 ? 5.692 -3.236 -5.181 1.00 56.28 87 LEU A O 1
ATOM 671 N N . ASN A 1 88 ? 6.039 -5.098 -3.963 1.00 55.72 88 ASN A N 1
ATOM 672 C CA . ASN A 1 88 ? 4.668 -5.634 -3.956 1.00 55.72 88 ASN A CA 1
ATOM 673 C C . ASN A 1 88 ? 3.894 -5.460 -5.284 1.00 55.72 88 ASN A C 1
ATOM 675 O O . ASN A 1 88 ? 2.713 -5.112 -5.314 1.00 55.72 88 ASN A O 1
ATOM 679 N N . ILE A 1 89 ? 4.596 -5.683 -6.394 1.00 64.06 89 ILE A N 1
ATOM 680 C CA . ILE A 1 89 ? 4.078 -5.574 -7.755 1.00 64.06 89 ILE A CA 1
ATOM 681 C C . ILE A 1 89 ? 3.273 -6.848 -8.054 1.00 64.06 89 ILE A C 1
ATOM 683 O O . ILE A 1 89 ? 3.848 -7.896 -8.342 1.00 64.06 89 ILE A O 1
ATOM 687 N N . GLU A 1 90 ? 1.945 -6.786 -7.923 1.00 54.50 90 GLU A N 1
ATOM 688 C CA . GLU A 1 90 ? 1.100 -7.993 -7.920 1.00 54.50 90 GLU A CA 1
ATOM 689 C C . GLU A 1 90 ? 0.531 -8.390 -9.294 1.00 54.50 90 GLU A C 1
ATOM 691 O O . GLU A 1 90 ? 0.216 -9.563 -9.477 1.00 54.50 90 GLU A O 1
ATOM 696 N N . MET A 1 91 ? 0.456 -7.508 -10.302 1.00 51.91 91 MET A N 1
ATOM 697 C CA . MET A 1 91 ? -0.011 -7.894 -11.648 1.00 51.91 91 MET A CA 1
ATOM 698 C C . MET A 1 91 ? 0.634 -7.053 -12.760 1.00 51.91 91 MET A C 1
ATOM 700 O O . MET A 1 91 ? 0.523 -5.830 -12.772 1.00 51.91 91 MET A O 1
ATOM 704 N N . ASN A 1 92 ? 1.277 -7.724 -13.723 1.00 51.28 92 ASN A N 1
ATOM 705 C CA . ASN A 1 92 ? 1.814 -7.115 -14.943 1.00 51.28 92 ASN A CA 1
ATOM 706 C C . ASN A 1 92 ? 0.767 -7.222 -16.070 1.00 51.28 92 ASN A C 1
ATOM 708 O O . ASN A 1 92 ? 0.357 -8.330 -16.431 1.00 51.28 92 ASN A O 1
ATOM 712 N N . ARG A 1 93 ? 0.315 -6.091 -16.629 1.00 46.84 93 ARG A N 1
ATOM 713 C CA . ARG A 1 93 ? -0.536 -6.076 -17.831 1.00 46.84 93 ARG A CA 1
ATOM 714 C C . ARG A 1 93 ? 0.361 -6.163 -19.069 1.00 46.84 93 ARG A C 1
ATOM 716 O O . ARG A 1 93 ? 1.072 -5.224 -19.392 1.00 46.84 93 ARG A O 1
ATOM 723 N N . GLY A 1 94 ? 0.330 -7.320 -19.729 1.00 41.62 94 GLY A N 1
ATOM 724 C CA . GLY A 1 94 ? 1.300 -7.752 -20.737 1.00 41.62 94 GLY A CA 1
ATOM 725 C C . GLY A 1 94 ? 1.745 -6.729 -21.791 1.00 41.62 94 GLY A C 1
ATOM 726 O O . GLY A 1 94 ? 0.987 -6.396 -22.692 1.00 41.62 94 GLY A O 1
ATOM 727 N N . HIS A 1 95 ? 3.031 -6.383 -21.742 1.00 38.69 95 HIS A N 1
ATOM 728 C CA . HIS A 1 95 ? 3.990 -6.225 -22.846 1.00 38.69 95 HIS A CA 1
ATOM 729 C C . HIS A 1 95 ? 5.372 -6.147 -22.177 1.00 38.69 95 HIS A C 1
ATOM 731 O O . HIS A 1 95 ? 5.649 -5.218 -21.432 1.00 38.69 95 HIS A O 1
ATOM 737 N N . ILE A 1 96 ? 6.191 -7.191 -22.333 1.00 50.03 96 ILE A N 1
ATOM 738 C CA . ILE A 1 96 ? 7.359 -7.458 -21.463 1.00 50.03 96 ILE A CA 1
ATOM 739 C C . ILE A 1 96 ? 8.645 -6.761 -21.959 1.00 50.03 96 ILE A C 1
ATOM 741 O O . ILE A 1 96 ? 9.667 -6.790 -21.284 1.00 50.03 96 ILE A O 1
ATOM 745 N N . GLU A 1 97 ? 8.604 -6.074 -23.101 1.00 50.81 97 GLU A N 1
ATOM 746 C CA . GLU A 1 97 ? 9.802 -5.528 -23.755 1.00 50.81 97 GLU A CA 1
ATOM 747 C C . GLU A 1 97 ? 9.705 -4.022 -24.042 1.00 50.81 97 GLU A C 1
ATOM 749 O O . GLU A 1 97 ? 10.144 -3.546 -25.087 1.00 50.81 97 GLU A O 1
ATOM 754 N N . SER A 1 98 ? 9.124 -3.247 -23.124 1.00 56.53 98 SER A N 1
ATOM 755 C CA . SER A 1 98 ? 9.193 -1.782 -23.171 1.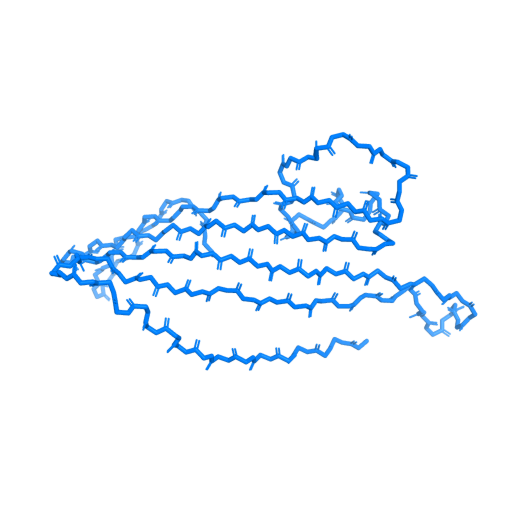00 56.53 98 SER A CA 1
ATOM 756 C C . SER A 1 98 ? 9.929 -1.222 -21.962 1.00 56.53 98 SER A C 1
ATOM 758 O O . SER A 1 98 ? 9.865 -1.776 -20.867 1.00 56.53 98 SER A O 1
ATOM 760 N N . GLN A 1 99 ? 10.622 -0.096 -22.162 1.00 64.12 99 GLN A N 1
ATOM 761 C CA . GLN A 1 99 ? 11.289 0.643 -21.083 1.00 64.12 99 GLN A CA 1
ATOM 762 C C . GLN A 1 99 ? 10.312 1.063 -19.976 1.00 64.12 99 GLN A C 1
ATOM 764 O O . GLN A 1 99 ? 10.743 1.255 -18.846 1.00 64.12 99 GLN A O 1
ATOM 769 N N . ASP A 1 100 ? 9.017 1.149 -20.289 1.00 73.56 100 ASP A N 1
ATOM 770 C CA . ASP A 1 100 ? 7.948 1.505 -19.363 1.00 73.56 100 ASP A CA 1
ATOM 771 C C . ASP A 1 100 ? 7.037 0.308 -19.063 1.00 73.56 100 ASP A C 1
ATOM 773 O O . ASP A 1 100 ? 6.660 -0.438 -19.967 1.00 73.56 100 ASP A O 1
ATOM 777 N N . THR A 1 101 ? 6.641 0.129 -17.803 1.00 75.81 101 THR A N 1
ATOM 778 C CA . THR A 1 101 ? 5.664 -0.882 -17.356 1.00 75.81 101 THR A CA 1
ATOM 779 C C . THR A 1 101 ? 4.703 -0.276 -16.334 1.00 75.81 101 THR A C 1
ATOM 781 O O . THR A 1 101 ? 5.067 0.649 -15.612 1.00 75.81 101 THR A O 1
ATOM 784 N N . TRP A 1 102 ? 3.475 -0.795 -16.254 1.00 76.12 102 TRP A N 1
ATOM 785 C CA . TRP A 1 102 ? 2.463 -0.359 -15.288 1.00 76.12 102 TRP A CA 1
ATOM 786 C C . TRP A 1 102 ? 2.040 -1.498 -14.366 1.00 76.12 102 TRP A C 1
ATOM 788 O O . TRP A 1 102 ? 1.841 -2.631 -14.810 1.00 76.12 102 TRP A O 1
ATOM 798 N N . PHE A 1 103 ? 1.855 -1.163 -13.094 1.00 78.88 103 PHE A N 1
ATOM 799 C CA . PHE A 1 103 ? 1.442 -2.077 -12.041 1.00 78.88 103 PHE A CA 1
ATOM 800 C C . PHE A 1 103 ? 0.223 -1.534 -11.307 1.00 78.88 103 PHE A C 1
ATOM 802 O O . PHE A 1 103 ? 0.123 -0.335 -11.042 1.00 78.88 103 PHE A O 1
ATOM 809 N N . GLU A 1 104 ? -0.689 -2.438 -10.968 1.00 80.75 104 GLU A N 1
ATOM 810 C CA . GLU A 1 104 ? -1.872 -2.160 -10.157 1.00 80.75 104 GLU A CA 1
ATOM 811 C C . GLU A 1 104 ? -1.711 -2.896 -8.825 1.00 80.75 104 GLU A C 1
ATOM 813 O O . GLU A 1 104 ? -1.367 -4.082 -8.806 1.00 80.75 104 GLU A O 1
ATOM 818 N N . SER A 1 105 ? -1.950 -2.203 -7.714 1.00 83.56 105 SER A N 1
ATOM 819 C CA . SER A 1 105 ? -1.954 -2.819 -6.389 1.00 83.56 105 SER A CA 1
ATOM 820 C C . SER A 1 105 ? -3.135 -2.331 -5.557 1.00 83.56 105 SER A C 1
ATOM 822 O O . SER A 1 105 ? -3.628 -1.205 -5.697 1.00 83.56 105 SER A O 1
ATOM 824 N N . SER A 1 106 ? -3.614 -3.219 -4.689 1.00 85.75 106 SER A N 1
ATOM 825 C CA . SER A 1 106 ? -4.682 -2.918 -3.746 1.00 85.75 106 SER A CA 1
ATOM 826 C C . SER A 1 106 ? -4.342 -3.474 -2.372 1.00 85.75 106 SER A C 1
ATOM 828 O O . SER A 1 106 ? -4.155 -4.681 -2.206 1.00 85.75 106 SER A O 1
ATOM 830 N N . ASN A 1 107 ? -4.308 -2.593 -1.383 1.00 88.81 107 ASN A N 1
ATOM 831 C CA . ASN A 1 107 ? -4.053 -2.918 0.008 1.00 88.81 107 ASN A CA 1
ATOM 832 C C . ASN A 1 107 ? -5.331 -2.723 0.824 1.00 88.81 107 ASN A C 1
ATOM 834 O O . ASN A 1 107 ? -6.073 -1.759 0.637 1.00 88.81 107 ASN A O 1
ATOM 838 N N . LEU A 1 108 ? -5.577 -3.643 1.752 1.00 91.94 108 LEU A N 1
ATOM 839 C CA . LEU A 1 108 ? -6.653 -3.553 2.727 1.00 91.94 108 LEU A CA 1
ATOM 840 C C . LEU A 1 108 ? -6.081 -3.892 4.094 1.00 91.94 108 LEU A C 1
ATOM 842 O O . LEU A 1 108 ? -5.446 -4.935 4.268 1.00 91.94 108 LEU A O 1
ATOM 846 N N . LYS A 1 109 ? -6.371 -3.039 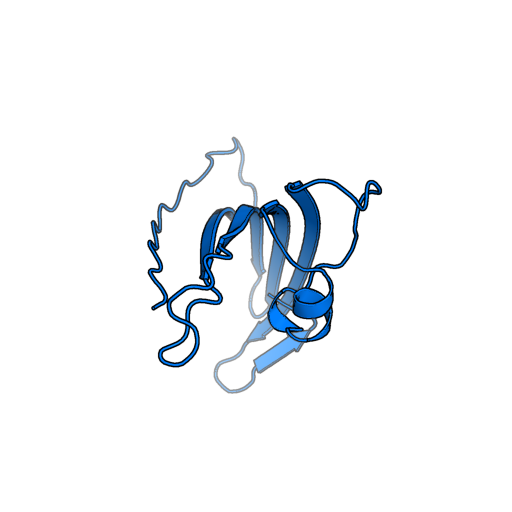5.072 1.00 94.44 109 LYS A N 1
ATOM 847 C CA . LYS A 1 109 ? -6.063 -3.270 6.475 1.00 94.44 109 LYS A CA 1
ATOM 848 C C . LYS A 1 109 ? -7.297 -3.064 7.325 1.00 94.44 109 LYS A C 1
ATOM 850 O O . LYS A 1 109 ? -7.968 -2.038 7.249 1.00 94.44 109 LYS A O 1
ATOM 855 N N . ILE A 1 110 ? -7.543 -4.032 8.191 1.00 94.06 110 ILE A N 1
ATOM 856 C CA . ILE A 1 110 ? -8.517 -3.938 9.270 1.00 94.06 110 ILE A CA 1
ATOM 857 C C . ILE A 1 110 ? -7.717 -3.959 10.562 1.00 94.06 110 ILE A C 1
ATOM 859 O O . ILE A 1 110 ? -6.903 -4.857 10.766 1.00 94.06 110 ILE A O 1
ATOM 863 N N . ALA A 1 111 ? -7.916 -2.973 11.425 1.00 95.88 111 ALA A N 1
ATOM 864 C CA . ALA A 1 111 ? -7.251 -2.901 12.714 1.00 95.88 111 ALA A CA 1
ATOM 865 C C . ALA A 1 111 ? -8.267 -2.728 13.840 1.00 95.88 111 ALA A C 1
ATOM 867 O O . ALA A 1 111 ? -9.281 -2.050 13.692 1.00 95.88 111 ALA A O 1
ATOM 868 N N . TYR A 1 112 ? -7.963 -3.353 14.967 1.00 95.38 112 TYR A N 1
ATOM 869 C CA . TYR A 1 112 ? -8.653 -3.211 16.233 1.00 95.38 112 TYR A CA 1
ATOM 870 C C . TYR A 1 112 ? -7.654 -2.692 17.260 1.00 95.38 112 TYR A C 1
ATOM 872 O O . TYR A 1 112 ? -6.590 -3.288 17.445 1.00 95.38 112 TYR A O 1
ATOM 880 N N . GLN A 1 113 ? -7.983 -1.587 17.923 1.00 95.12 113 GLN A N 1
ATOM 881 C CA . GLN A 1 113 ? -7.075 -0.921 18.849 1.00 95.12 113 GLN A CA 1
ATOM 882 C C . GLN 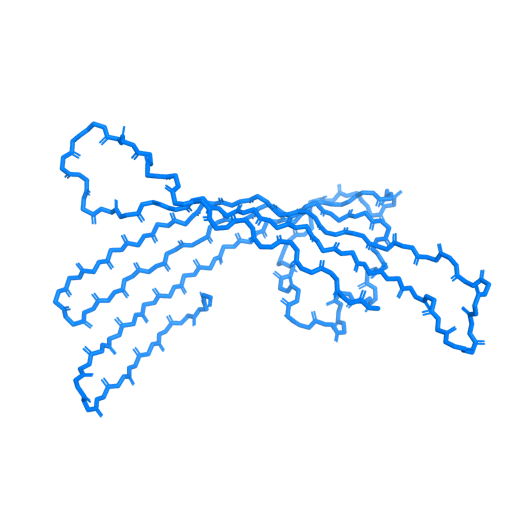A 1 113 ? -7.792 -0.536 20.140 1.00 95.12 113 GLN A C 1
ATOM 884 O O . GLN A 1 113 ? -8.748 0.236 20.140 1.00 95.12 113 GLN A O 1
ATOM 889 N N . THR A 1 114 ? -7.249 -1.005 21.257 1.00 95.00 114 THR A N 1
ATOM 890 C CA . THR A 1 114 ? -7.555 -0.526 22.609 1.00 95.00 114 THR A CA 1
ATOM 891 C C . THR A 1 114 ? -6.315 0.146 23.209 1.00 95.00 114 THR A C 1
ATOM 893 O O . THR A 1 114 ? -5.275 0.260 22.557 1.00 95.00 114 THR A O 1
ATOM 896 N N . LYS A 1 115 ? -6.395 0.581 24.473 1.00 93.50 115 LYS A N 1
ATOM 897 C CA . LYS A 1 115 ? -5.232 1.121 25.196 1.00 93.50 115 LYS A CA 1
ATOM 898 C C . LYS A 1 115 ? -4.147 0.071 25.470 1.00 93.50 115 LYS A C 1
ATOM 900 O O . LYS A 1 115 ? -2.990 0.441 25.608 1.00 93.50 115 LYS A O 1
ATOM 905 N N . THR A 1 116 ? -4.514 -1.206 25.576 1.00 96.31 116 THR A N 1
ATOM 906 C CA . THR A 1 116 ? -3.621 -2.288 26.036 1.00 96.31 116 THR A CA 1
ATOM 907 C C . THR A 1 116 ? -3.423 -3.404 25.013 1.00 96.31 116 THR A C 1
ATOM 909 O O . THR A 1 116 ? -2.553 -4.247 25.197 1.00 96.31 116 THR A O 1
ATOM 912 N N . PHE A 1 117 ? -4.217 -3.425 23.944 1.00 94.94 117 PHE A N 1
ATOM 913 C CA . PHE A 1 117 ? -4.205 -4.480 22.938 1.00 94.94 117 PHE A CA 1
ATOM 914 C C . PHE A 1 117 ? -4.433 -3.916 21.539 1.00 94.94 117 PHE A C 1
ATOM 916 O O . PHE A 1 117 ? -5.325 -3.082 21.343 1.00 94.94 117 PHE A O 1
ATOM 923 N N . SER A 1 118 ? -3.664 -4.427 20.581 1.00 94.38 118 SER A N 1
ATOM 924 C CA . SER A 1 118 ? -3.799 -4.158 19.156 1.00 94.38 118 SER A CA 1
ATOM 925 C C . SER A 1 118 ? -3.821 -5.464 18.366 1.00 94.38 118 SER A C 1
ATOM 927 O O . SER A 1 118 ? -3.065 -6.393 18.646 1.00 94.38 118 SER A O 1
ATOM 929 N N . ALA A 1 119 ? -4.691 -5.531 17.363 1.00 94.94 119 ALA A N 1
ATOM 930 C CA . ALA A 1 119 ? -4.709 -6.602 16.376 1.00 94.94 119 ALA A CA 1
ATOM 931 C C . ALA A 1 119 ? -4.991 -6.017 14.996 1.00 94.94 119 ALA A C 1
ATOM 933 O O . ALA A 1 119 ? -5.749 -5.055 14.865 1.00 94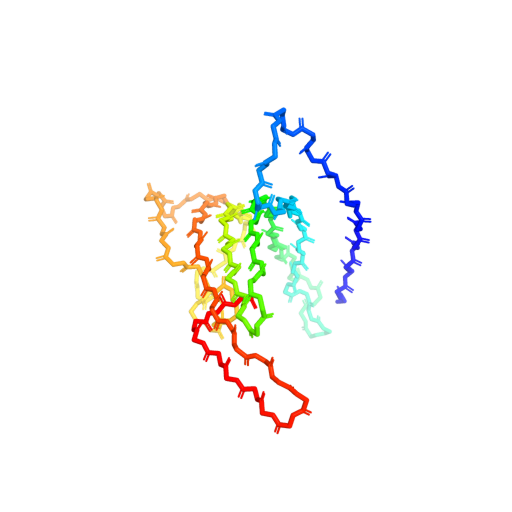.94 119 ALA A O 1
ATOM 934 N N . SER A 1 120 ? -4.410 -6.602 13.954 1.00 94.44 120 SER A N 1
ATOM 935 C CA . SER A 1 120 ? -4.712 -6.205 12.583 1.00 94.44 120 SER A CA 1
ATOM 936 C C . SER A 1 120 ? -4.639 -7.370 11.615 1.00 94.44 120 SER A C 1
ATOM 938 O O . SER A 1 120 ? -3.850 -8.293 11.803 1.00 94.44 120 SER A O 1
AT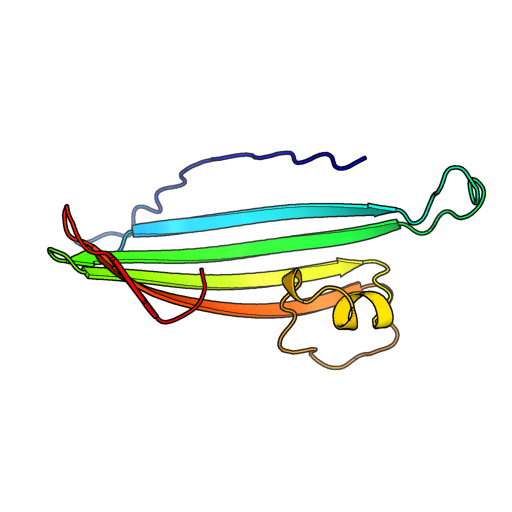OM 940 N N . PHE A 1 121 ? -5.430 -7.277 10.555 1.00 93.12 121 PHE A N 1
ATOM 941 C CA . PHE A 1 121 ? -5.420 -8.175 9.413 1.00 93.12 121 PHE A CA 1
ATOM 942 C C . PHE A 1 121 ? -5.157 -7.375 8.135 1.00 93.12 121 PHE A C 1
ATOM 944 O O . PHE A 1 121 ? -5.729 -6.297 7.954 1.00 93.12 121 PHE A O 1
ATOM 951 N N . GLY A 1 122 ? -4.322 -7.924 7.252 1.00 87.94 122 GLY A N 1
ATOM 952 C CA . GLY A 1 122 ? -3.973 -7.325 5.966 1.00 87.94 122 GLY A CA 1
ATOM 953 C C . GLY A 1 122 ? -2.728 -6.433 5.995 1.00 87.94 122 GLY A C 1
ATOM 954 O O . GLY A 1 122 ? -1.957 -6.445 6.957 1.00 87.94 122 GLY A O 1
ATOM 955 N N . LYS A 1 123 ? -2.527 -5.681 4.909 1.00 77.81 123 LYS A N 1
ATOM 956 C CA . LYS A 1 123 ? -1.361 -4.821 4.646 1.00 77.81 123 LYS A CA 1
ATOM 957 C C . LYS A 1 123 ? -1.832 -3.391 4.367 1.00 77.81 123 LYS A C 1
ATOM 959 O O . LYS A 1 123 ? -2.856 -3.209 3.712 1.00 77.81 123 LYS A O 1
ATOM 964 N N . TYR A 1 124 ? -1.115 -2.402 4.896 1.00 65.75 124 TYR A N 1
ATOM 965 C CA . TYR A 1 124 ? -1.277 -0.983 4.569 1.00 65.75 124 TYR A CA 1
ATOM 966 C C . TYR A 1 124 ? 0.089 -0.322 4.567 1.00 65.75 124 TYR A C 1
ATOM 968 O O . TYR A 1 124 ? 0.756 -0.433 5.624 1.00 65.75 124 TYR A O 1
#

Radius of gyration: 18.32 Å; chains: 1; bounding box: 56×28×50 Å

pLDDT: mean 71.14, std 19.75, range [28.98, 96.31]

Sequence (124 aa):
MKYTLCLLTSLEILAGGDIPLTFFPQFSADYFSNGSIHHFNDKGQASLATIGLGASKKEGLFSITGLFQFTSAHELAYQSTFLNPELNIEMNRGHIESQDTWFESSNLKIAYQTKTFSASFGKY

Secondary structure (DSSP, 8-state):
---------------SS--S-EEEEEEEEEEEE--BTTBTT---EEEEEEEEEEEEEEETTEEEEEEEEEEEEES--HHHHHH-GGG----B-S--SSSEEEEEEEEEEEEEE-SS-EEEEE--